Protein AF-A0A968TTZ4-F1 (afdb_monomer_lite)

Sequence (145 aa):
MLWHGITTAGQQESLLKAAEDALAQSNWEAAIRHFEKALQITPNNEAAGKLAKARLNLKADQARSLIDGGNLPQARTLLMEVLRADEAHPIAAAQVDRLSKLQDYQTALQRGDAFAQGKPVRGCGAGIPQSTRHQGHAGGHGTAR

Structure (mmCIF, N/CA/C/O backbone):
data_AF-A0A968TTZ4-F1
#
_entry.id   AF-A0A968TTZ4-F1
#
loop_
_atom_site.group_PDB
_atom_site.id
_atom_site.type_symbol
_atom_site.label_atom_id
_atom_site.label_alt_id
_atom_site.label_comp_id
_atom_site.label_asym_id
_atom_site.label_entity_id
_atom_site.label_seq_id
_atom_site.pdbx_PDB_ins_code
_atom_site.Cartn_x
_atom_site.Cartn_y
_atom_site.Cartn_z
_atom_site.occupancy
_atom_site.B_iso_or_equiv
_atom_site.auth_seq_id
_atom_site.auth_comp_id
_atom_site.auth_asym_id
_atom_site.auth_atom_id
_atom_site.pdbx_PDB_model_num
ATOM 1 N N . MET A 1 1 ? -28.949 15.293 32.780 1.00 43.19 1 MET A N 1
ATOM 2 C CA . MET A 1 1 ? -29.278 14.470 31.597 1.00 43.19 1 MET A CA 1
ATOM 3 C C . MET A 1 1 ? -27.973 13.928 31.029 1.00 43.19 1 MET A C 1
ATOM 5 O O . MET A 1 1 ? -27.271 14.665 30.357 1.00 43.19 1 MET A O 1
ATOM 9 N N . LEU A 1 2 ? -27.595 12.695 31.374 1.00 50.69 2 LEU A N 1
ATOM 10 C CA . LEU A 1 2 ? -26.408 12.011 30.843 1.00 50.69 2 LEU A CA 1
ATOM 11 C C . LEU A 1 2 ? -26.834 10.582 30.495 1.00 50.69 2 LEU A C 1
ATOM 13 O O . LEU A 1 2 ? -26.836 9.708 31.351 1.00 50.69 2 LEU A O 1
ATOM 17 N N . TRP A 1 3 ? -27.279 10.380 29.258 1.00 52.22 3 TRP A N 1
ATOM 18 C CA . TRP A 1 3 ? -27.714 9.083 28.739 1.00 52.22 3 TRP A CA 1
ATOM 19 C C . TRP A 1 3 ? -27.100 8.859 27.357 1.00 52.22 3 TRP A C 1
ATOM 21 O O . TRP A 1 3 ? -27.800 8.996 26.374 1.00 52.22 3 TRP A O 1
ATOM 31 N N . HIS A 1 4 ? -25.804 8.539 27.272 1.00 56.28 4 HIS A N 1
ATOM 32 C CA . HIS A 1 4 ? -25.180 7.960 26.063 1.00 56.28 4 HIS A CA 1
ATOM 33 C C . HIS A 1 4 ? -23.906 7.160 26.423 1.00 56.28 4 HIS A C 1
ATOM 35 O O . HIS A 1 4 ? -22.831 7.430 25.903 1.00 56.28 4 HIS A O 1
ATOM 41 N N . GLY A 1 5 ? -23.992 6.211 27.366 1.00 52.69 5 GLY A N 1
ATOM 42 C CA . GLY A 1 5 ? -22.799 5.566 27.945 1.00 52.69 5 GLY A CA 1
ATOM 43 C C . GLY A 1 5 ? -22.646 4.047 27.797 1.00 52.69 5 GLY A C 1
ATOM 44 O O . GLY A 1 5 ? -21.716 3.523 28.391 1.00 52.69 5 GLY A O 1
ATOM 45 N N . ILE A 1 6 ? -23.524 3.311 27.097 1.00 57.84 6 ILE A N 1
ATOM 46 C CA . ILE A 1 6 ? -23.628 1.850 27.344 1.00 57.84 6 ILE A CA 1
ATOM 47 C C . ILE A 1 6 ? -23.117 0.917 26.221 1.00 57.84 6 ILE A C 1
ATOM 49 O O . ILE A 1 6 ? -22.926 -0.259 26.498 1.00 57.84 6 ILE A O 1
ATOM 53 N N . THR A 1 7 ? -22.753 1.354 25.008 1.00 64.06 7 THR A N 1
ATOM 54 C CA . THR A 1 7 ? -22.205 0.387 24.010 1.00 64.06 7 THR A CA 1
ATOM 55 C C . THR A 1 7 ? -21.056 0.859 23.126 1.00 64.06 7 THR A C 1
ATOM 57 O O . THR A 1 7 ? -20.620 0.097 22.268 1.00 64.06 7 THR A O 1
ATOM 60 N N . THR A 1 8 ? -20.483 2.044 23.333 1.00 72.31 8 THR A N 1
ATOM 61 C CA . THR A 1 8 ? -19.366 2.524 22.497 1.00 72.31 8 THR A CA 1
ATOM 62 C C . THR A 1 8 ? -18.133 1.617 22.579 1.00 72.31 8 THR A C 1
ATOM 64 O O . THR A 1 8 ? -17.531 1.332 21.549 1.00 72.31 8 THR A O 1
ATOM 67 N N . ALA A 1 9 ? -17.820 1.061 23.755 1.00 75.81 9 ALA A N 1
ATOM 68 C CA . ALA A 1 9 ? -16.701 0.126 23.916 1.00 75.81 9 ALA A CA 1
ATOM 69 C C . ALA A 1 9 ? -16.915 -1.201 23.156 1.00 75.81 9 ALA A C 1
ATOM 71 O O . ALA A 1 9 ? -16.071 -1.598 22.356 1.00 75.81 9 ALA A O 1
ATOM 72 N N . GLY A 1 10 ? -18.073 -1.853 23.328 1.00 83.69 10 GLY A N 1
ATOM 73 C CA . GLY A 1 10 ? -18.383 -3.106 22.622 1.00 83.69 10 GLY A CA 1
ATOM 74 C C . GLY A 1 10 ? -18.546 -2.921 21.107 1.00 83.69 10 GLY A C 1
ATOM 75 O O . GLY A 1 10 ? -18.171 -3.787 20.317 1.00 83.69 10 GLY A O 1
ATOM 76 N N . GLN A 1 11 ? -19.053 -1.762 20.679 1.00 85.75 11 GLN A N 1
ATOM 77 C CA . GLN A 1 11 ? -19.139 -1.404 19.265 1.00 85.75 11 GLN A CA 1
ATOM 78 C C . GLN A 1 11 ? -17.751 -1.184 18.647 1.00 85.75 11 GLN A C 1
ATOM 80 O O . GLN A 1 11 ? -17.505 -1.630 17.527 1.00 85.75 11 GLN A O 1
ATOM 85 N N . GLN A 1 12 ? -16.840 -0.522 19.363 1.00 89.50 12 GLN A N 1
ATOM 86 C CA . GLN A 1 12 ? -15.465 -0.332 18.909 1.00 89.50 12 GLN A CA 1
ATOM 87 C C . GLN A 1 12 ? -14.728 -1.666 18.776 1.00 89.50 12 GLN A C 1
ATOM 89 O O . GLN A 1 12 ? -14.076 -1.890 17.761 1.00 89.50 12 GLN A O 1
ATOM 94 N N . GLU A 1 13 ? -14.850 -2.558 19.758 1.00 89.62 13 GLU A N 1
ATOM 95 C CA . GLU A 1 13 ? -14.195 -3.870 19.731 1.00 89.62 13 GLU A CA 1
ATOM 96 C C . GLU A 1 13 ? -14.658 -4.712 18.533 1.00 89.62 13 GLU A C 1
ATOM 98 O O . GLU A 1 13 ? -13.839 -5.264 17.800 1.00 89.62 13 GLU A O 1
ATOM 103 N N . SER A 1 14 ? -15.966 -4.716 18.258 1.00 91.94 14 SER A N 1
ATOM 104 C CA . SER A 1 14 ? -16.539 -5.342 17.060 1.00 91.94 14 SER A CA 1
ATOM 105 C C . SER A 1 14 ? -15.950 -4.773 15.762 1.00 91.94 14 SER A C 1
ATOM 107 O O . SER A 1 14 ? -15.590 -5.526 14.855 1.00 91.94 14 SER A O 1
ATOM 109 N N . LEU A 1 15 ? -15.789 -3.447 15.677 1.00 93.75 15 LEU A N 1
ATOM 110 C CA . LEU A 1 15 ? -15.185 -2.797 14.512 1.00 93.75 15 LEU A CA 1
ATOM 111 C C . LEU A 1 15 ? -13.702 -3.141 14.356 1.00 93.75 15 LEU A C 1
ATOM 113 O O . LEU A 1 15 ? -13.264 -3.376 13.233 1.00 93.75 15 LEU A O 1
ATOM 117 N N . LEU A 1 16 ? -12.936 -3.191 15.450 1.00 93.56 16 LEU A N 1
ATOM 118 C CA . LEU A 1 16 ? -11.527 -3.589 15.411 1.00 93.56 16 LEU A CA 1
ATOM 119 C C . LEU A 1 16 ? -11.379 -5.036 14.947 1.00 93.56 16 LEU A C 1
ATOM 121 O O . LEU A 1 16 ? -10.573 -5.302 14.061 1.00 93.56 16 LEU A O 1
ATOM 125 N N . LYS A 1 17 ? -12.219 -5.939 15.456 1.00 94.94 17 LYS A N 1
ATOM 126 C CA . LYS A 1 17 ? -12.236 -7.336 15.023 1.00 94.94 17 LYS A CA 1
ATOM 127 C C . LYS A 1 17 ? -12.571 -7.472 13.536 1.00 94.94 17 LYS A C 1
ATOM 129 O O . LYS A 1 17 ? -11.837 -8.123 12.804 1.00 94.94 17 LYS A O 1
ATOM 134 N N . ALA A 1 18 ? -13.617 -6.793 13.062 1.00 95.06 18 ALA A N 1
ATOM 135 C CA . ALA A 1 18 ? -13.965 -6.789 11.640 1.00 95.06 18 ALA A CA 1
ATOM 136 C C . ALA A 1 18 ? -12.842 -6.202 10.763 1.00 95.06 18 ALA A C 1
ATOM 138 O O . ALA A 1 18 ? -12.617 -6.662 9.643 1.00 95.06 18 ALA A O 1
ATOM 139 N N . ALA A 1 19 ? -12.121 -5.193 11.265 1.00 94.94 19 ALA A N 1
ATOM 140 C CA . ALA A 1 19 ? -10.967 -4.630 10.575 1.00 94.94 19 ALA A CA 1
ATOM 141 C C . ALA A 1 19 ? -9.809 -5.636 10.479 1.00 94.94 19 ALA A C 1
ATOM 143 O O . ALA A 1 19 ? -9.183 -5.749 9.428 1.00 94.94 19 ALA A O 1
ATOM 144 N N . GLU A 1 20 ? -9.540 -6.381 11.550 1.00 94.44 20 GLU A N 1
ATOM 145 C CA . GLU A 1 20 ? -8.514 -7.427 11.586 1.00 94.44 20 GLU A CA 1
ATOM 146 C C . GLU A 1 20 ? -8.864 -8.615 10.685 1.00 94.44 20 GLU A C 1
ATOM 148 O O . GLU A 1 20 ? -8.010 -9.069 9.923 1.00 94.44 20 GLU A O 1
ATOM 153 N N . ASP A 1 21 ? -10.123 -9.052 10.681 1.00 96.69 21 ASP A N 1
ATOM 154 C CA . ASP A 1 21 ? -10.609 -10.083 9.760 1.00 96.69 21 ASP A CA 1
ATOM 155 C C . ASP A 1 21 ? -10.440 -9.635 8.298 1.00 96.69 21 ASP A C 1
ATOM 157 O O . ASP A 1 21 ? -10.015 -10.413 7.440 1.00 96.69 21 ASP A O 1
ATOM 161 N N . ALA A 1 22 ? -10.710 -8.358 8.005 1.00 95.56 22 ALA A N 1
ATOM 162 C CA . ALA A 1 22 ? -10.479 -7.784 6.684 1.00 95.56 22 ALA A CA 1
ATOM 163 C C . ALA A 1 22 ? -8.982 -7.709 6.325 1.00 95.56 22 ALA A C 1
ATOM 165 O O . ALA A 1 22 ? -8.627 -7.990 5.179 1.00 95.56 22 ALA A O 1
ATOM 166 N N . LEU A 1 23 ? -8.094 -7.395 7.281 1.00 93.56 23 LEU A N 1
ATOM 167 C CA . LEU A 1 23 ? -6.640 -7.461 7.075 1.00 93.56 23 LEU A CA 1
ATOM 168 C C . LEU A 1 23 ? -6.181 -8.885 6.750 1.00 93.56 23 LEU A C 1
ATOM 170 O O . LEU A 1 23 ? -5.388 -9.069 5.828 1.00 93.56 23 LEU A O 1
ATOM 174 N N . ALA A 1 24 ? -6.697 -9.887 7.467 1.00 93.50 24 ALA A N 1
ATOM 175 C CA . ALA A 1 24 ? -6.382 -11.292 7.219 1.00 93.50 24 ALA A CA 1
ATOM 176 C C . ALA A 1 24 ? -6.822 -11.742 5.815 1.00 93.50 24 ALA A C 1
ATOM 178 O O . ALA A 1 24 ? -6.164 -12.564 5.184 1.00 93.50 24 ALA A O 1
ATOM 179 N N . GLN A 1 25 ? -7.896 -11.148 5.293 1.00 94.19 25 GLN A N 1
ATOM 180 C CA . GLN A 1 25 ? -8.390 -11.374 3.933 1.00 94.19 25 GLN A CA 1
ATOM 181 C C . GLN A 1 25 ? -7.693 -10.504 2.874 1.00 94.19 25 GLN A C 1
ATOM 183 O O . GLN A 1 25 ? -8.077 -10.550 1.708 1.00 94.19 25 GLN A O 1
ATOM 188 N N . SER A 1 26 ? -6.695 -9.691 3.252 1.00 92.31 26 SER A N 1
ATOM 189 C CA . SER A 1 26 ? -6.064 -8.687 2.375 1.00 92.31 26 SER A CA 1
ATOM 190 C C . SER A 1 26 ? -7.058 -7.685 1.764 1.00 92.31 26 SER A C 1
ATOM 192 O O . SER A 1 26 ? -6.783 -7.047 0.751 1.00 92.31 26 SER A O 1
ATOM 194 N N . ASN A 1 27 ? -8.225 -7.510 2.388 1.00 95.19 27 ASN A N 1
ATOM 195 C CA . ASN A 1 27 ? -9.225 -6.532 1.982 1.00 95.19 27 ASN A CA 1
ATOM 196 C C . ASN A 1 27 ? -8.928 -5.187 2.656 1.00 95.19 27 ASN A C 1
ATOM 198 O O . ASN A 1 27 ? -9.559 -4.796 3.644 1.00 95.19 27 ASN A O 1
ATOM 202 N N . TRP A 1 28 ? -7.926 -4.484 2.125 1.00 93.44 28 TRP A N 1
ATOM 203 C CA . TRP A 1 28 ? -7.414 -3.245 2.713 1.00 93.44 28 TRP A CA 1
ATOM 204 C C . TRP A 1 28 ? -8.483 -2.157 2.819 1.00 93.44 28 TRP A C 1
ATOM 206 O O . TRP A 1 28 ? -8.544 -1.458 3.825 1.00 93.44 28 TRP A O 1
ATOM 216 N N . GLU A 1 29 ? -9.364 -2.033 1.824 1.00 94.94 29 GLU A N 1
ATOM 217 C CA . GLU A 1 29 ? -10.438 -1.036 1.838 1.00 94.94 29 GLU A CA 1
ATOM 218 C C . GLU A 1 29 ? -11.434 -1.272 2.975 1.00 94.94 29 GLU A C 1
ATOM 220 O O . GLU A 1 29 ? -11.801 -0.336 3.688 1.00 94.94 29 GLU A O 1
ATOM 225 N N . ALA A 1 30 ? -11.881 -2.520 3.161 1.00 95.06 30 ALA A N 1
ATOM 226 C CA . ALA A 1 30 ? -12.772 -2.856 4.264 1.00 95.06 30 ALA A CA 1
ATOM 227 C C . ALA A 1 30 ? -12.079 -2.624 5.611 1.00 95.06 30 ALA A C 1
ATOM 229 O O . ALA A 1 30 ? -12.665 -1.979 6.484 1.00 95.06 30 ALA A O 1
ATOM 230 N N . ALA A 1 31 ? -10.822 -3.055 5.749 1.00 96.12 31 ALA A N 1
ATOM 231 C CA . ALA A 1 31 ? -10.033 -2.836 6.957 1.00 96.12 31 ALA A CA 1
ATOM 232 C C . ALA A 1 31 ? -9.935 -1.343 7.311 1.00 96.12 31 ALA A C 1
ATOM 234 O O . ALA A 1 31 ? -10.231 -0.956 8.441 1.00 96.12 31 ALA A O 1
ATOM 235 N N . ILE A 1 32 ? -9.605 -0.490 6.333 1.00 96.31 32 ILE A N 1
ATOM 236 C CA . ILE A 1 32 ? -9.532 0.969 6.497 1.00 96.31 32 ILE A CA 1
ATOM 237 C C . ILE A 1 32 ? -10.865 1.527 6.996 1.00 96.31 32 ILE A C 1
ATOM 239 O O . ILE A 1 32 ? -10.890 2.220 8.013 1.00 96.31 32 ILE A O 1
ATOM 243 N N . ARG A 1 33 ? -11.980 1.176 6.339 1.00 95.88 33 ARG A N 1
ATOM 244 C CA . ARG A 1 33 ? -13.319 1.653 6.729 1.00 95.88 33 ARG A CA 1
ATOM 245 C C . ARG A 1 33 ? -13.677 1.264 8.163 1.00 95.88 33 ARG A C 1
ATOM 247 O O . ARG A 1 33 ? -14.282 2.059 8.881 1.00 95.88 33 ARG A O 1
ATOM 254 N N . HIS A 1 34 ? -13.344 0.044 8.581 1.00 95.00 34 HIS A N 1
ATOM 255 C CA . HIS A 1 34 ? -13.629 -0.430 9.934 1.00 95.00 34 HIS A CA 1
ATOM 256 C C . HIS A 1 34 ? -12.738 0.250 10.982 1.00 95.00 34 HIS A C 1
ATOM 258 O O . HIS A 1 34 ? -13.262 0.720 11.994 1.00 95.00 34 HIS A O 1
ATOM 264 N N . PHE A 1 35 ? -11.434 0.399 10.721 1.00 95.06 35 PHE A N 1
ATOM 265 C CA . PHE A 1 35 ? -10.528 1.120 11.619 1.00 95.06 35 PHE A CA 1
ATOM 266 C C . PHE A 1 35 ? -10.893 2.598 11.763 1.00 95.06 35 PHE A C 1
ATOM 268 O O . PHE A 1 35 ? -10.881 3.116 12.875 1.00 95.06 35 PHE A O 1
ATOM 275 N N . GLU A 1 36 ? -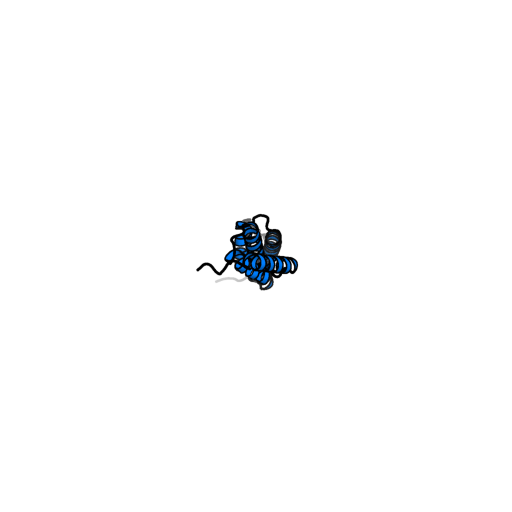11.258 3.282 10.677 1.00 94.25 36 GLU A N 1
ATOM 276 C CA . GLU A 1 36 ? -11.687 4.684 10.730 1.00 94.25 36 GLU A CA 1
ATOM 277 C C . GLU A 1 36 ? -12.904 4.862 11.639 1.00 94.25 36 GLU A C 1
ATOM 279 O O . GLU A 1 36 ? -12.907 5.741 12.500 1.00 94.25 36 GLU A O 1
ATOM 284 N N . LYS A 1 37 ? -13.906 3.983 11.514 1.00 92.50 37 LYS A N 1
ATOM 285 C CA . LYS A 1 37 ? -15.078 3.987 12.400 1.00 92.50 37 LYS A CA 1
ATOM 286 C C 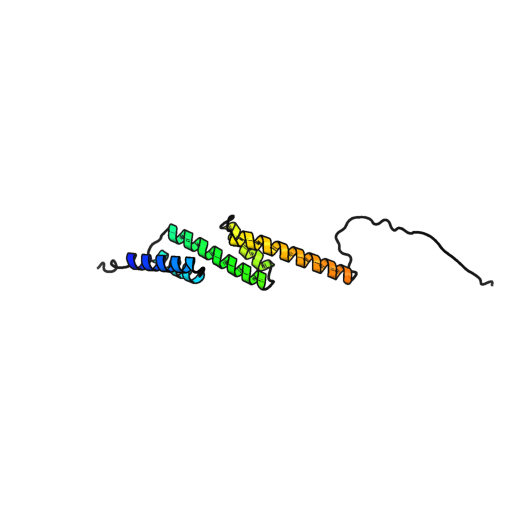. LYS A 1 37 ? -14.706 3.675 13.850 1.00 92.50 37 LYS A C 1
ATOM 288 O O . LYS A 1 37 ? -15.236 4.309 14.756 1.00 92.50 37 LYS A O 1
ATOM 293 N N . ALA A 1 38 ? -13.796 2.728 14.084 1.00 91.69 38 ALA A N 1
ATOM 294 C CA . ALA A 1 38 ? -13.348 2.390 15.435 1.00 91.69 38 ALA A CA 1
ATOM 295 C C . ALA A 1 38 ? -12.640 3.577 16.114 1.00 91.69 38 ALA A C 1
ATOM 297 O O . ALA A 1 38 ? -12.916 3.883 17.273 1.00 91.69 38 ALA A O 1
ATOM 298 N N . LEU A 1 39 ? -11.776 4.280 15.376 1.00 91.44 39 LEU A N 1
ATOM 299 C CA . LEU A 1 39 ? -11.033 5.445 15.866 1.00 91.44 39 LEU A CA 1
ATOM 300 C C . LEU A 1 39 ? -11.919 6.675 16.096 1.00 91.44 39 LEU A C 1
ATOM 302 O O . LEU A 1 39 ? -11.583 7.506 16.937 1.00 91.44 39 LEU A O 1
ATOM 306 N N . GLN A 1 40 ? -13.047 6.787 15.384 1.00 90.25 40 GLN A N 1
ATOM 307 C CA . GLN A 1 40 ? -14.059 7.819 15.640 1.00 90.25 40 GLN A CA 1
ATOM 308 C C . GLN A 1 40 ? -14.771 7.625 16.983 1.00 90.25 40 GLN A C 1
ATOM 310 O O . GLN A 1 40 ? -15.196 8.608 17.585 1.00 90.25 40 GLN A O 1
ATOM 315 N N . ILE A 1 41 ? -14.908 6.379 17.452 1.00 88.12 41 ILE A N 1
ATOM 316 C CA . ILE A 1 41 ? -15.518 6.085 18.755 1.00 88.12 41 ILE A CA 1
ATOM 317 C C . ILE A 1 41 ? -14.534 6.395 19.876 1.00 88.12 41 ILE A C 1
ATOM 319 O O . ILE A 1 41 ? -14.856 7.115 20.820 1.00 88.12 41 ILE A O 1
ATOM 323 N N . THR A 1 42 ? -13.333 5.827 19.803 1.00 85.75 42 THR A N 1
ATOM 324 C CA . THR A 1 42 ? -12.273 6.113 20.767 1.00 85.75 42 THR A CA 1
ATOM 325 C C . THR A 1 42 ? -10.922 6.049 20.067 1.00 85.75 42 THR A C 1
ATOM 327 O O . THR A 1 42 ? -10.613 5.041 19.420 1.00 85.75 42 THR A O 1
ATOM 330 N N . PRO A 1 43 ? -10.087 7.092 20.213 1.00 88.62 43 PRO A N 1
ATOM 331 C CA . PRO A 1 43 ? -8.726 7.069 19.711 1.00 88.62 43 PRO A CA 1
ATOM 332 C C . PRO A 1 43 ? -7.956 5.879 20.288 1.00 88.62 43 PRO A C 1
ATOM 334 O O . PRO A 1 43 ? -7.863 5.709 21.502 1.00 88.62 43 PRO A O 1
ATOM 337 N N . ASN A 1 44 ? -7.394 5.054 19.411 1.00 88.62 44 ASN A N 1
ATOM 338 C CA . ASN A 1 44 ? -6.561 3.919 19.780 1.00 88.62 44 ASN A CA 1
ATOM 339 C C . ASN A 1 44 ? -5.297 3.942 18.912 1.00 88.62 44 ASN A C 1
ATOM 341 O O . ASN A 1 44 ? -5.368 3.807 17.691 1.00 88.62 44 ASN A O 1
ATOM 345 N N . ASN A 1 45 ? -4.136 4.115 19.544 1.00 89.19 45 ASN A N 1
ATOM 346 C CA . ASN A 1 45 ? -2.861 4.245 18.838 1.00 89.19 45 ASN A CA 1
ATOM 347 C C . ASN A 1 45 ? -2.467 2.972 18.077 1.00 89.19 45 ASN A C 1
ATOM 349 O O . ASN A 1 45 ? -1.906 3.064 16.986 1.00 89.19 45 ASN A O 1
ATOM 353 N N . GLU A 1 46 ? -2.786 1.790 18.609 1.00 90.25 46 GLU A N 1
ATOM 354 C CA . GLU A 1 46 ? -2.492 0.522 17.937 1.00 90.25 46 GLU A CA 1
ATOM 355 C C . GLU A 1 46 ? -3.327 0.383 16.659 1.00 90.25 46 GLU A C 1
ATOM 357 O O . GLU A 1 46 ? -2.795 0.115 15.579 1.00 90.25 46 GLU A O 1
ATOM 362 N N . ALA A 1 47 ? -4.632 0.646 16.764 1.00 90.12 47 ALA A N 1
ATOM 363 C CA . ALA A 1 47 ? -5.541 0.637 15.624 1.00 90.12 47 ALA A CA 1
ATOM 364 C C . ALA A 1 47 ? -5.160 1.696 14.577 1.00 90.12 47 ALA A C 1
ATOM 366 O O . ALA A 1 47 ? -5.223 1.425 13.380 1.00 90.12 47 ALA A O 1
ATOM 367 N N . ALA A 1 48 ? -4.701 2.877 15.003 1.00 92.12 48 ALA A N 1
ATOM 368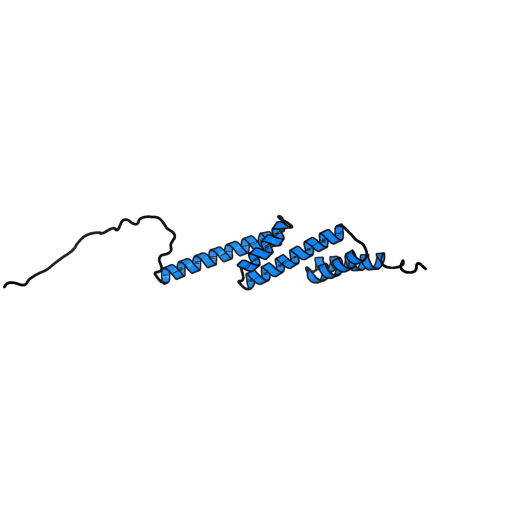 C CA . ALA A 1 48 ? -4.201 3.915 14.104 1.00 92.12 48 ALA A CA 1
ATOM 369 C C . ALA A 1 48 ? -2.937 3.471 13.347 1.00 92.12 48 ALA A C 1
ATOM 371 O O . ALA A 1 48 ? -2.825 3.709 12.143 1.00 92.12 48 ALA A O 1
ATOM 372 N N . GLY A 1 49 ? -2.018 2.767 14.015 1.00 92.12 49 GLY A N 1
ATOM 373 C CA . GLY A 1 49 ? -0.850 2.166 13.370 1.00 92.12 49 GLY A CA 1
ATOM 374 C C . GLY A 1 49 ? -1.234 1.098 12.341 1.00 92.12 49 GLY A C 1
ATOM 375 O O . GLY A 1 49 ? -0.717 1.098 11.222 1.00 92.12 49 GLY A O 1
ATOM 376 N N . LYS A 1 50 ? -2.189 0.221 12.679 1.00 92.62 50 LYS A N 1
ATOM 377 C CA . LYS A 1 50 ? -2.729 -0.789 11.749 1.00 92.62 50 LYS A CA 1
ATOM 378 C C . LYS A 1 50 ? -3.447 -0.143 10.557 1.00 92.62 50 LYS A C 1
ATOM 380 O O . LYS A 1 50 ? -3.215 -0.554 9.423 1.00 92.62 50 LYS A O 1
ATOM 385 N N . LEU A 1 51 ? -4.238 0.908 10.784 1.00 93.44 51 LEU A N 1
ATOM 386 C CA . LEU A 1 51 ? -4.880 1.703 9.733 1.00 93.44 51 LEU A CA 1
ATOM 387 C C . LEU A 1 51 ? -3.853 2.324 8.781 1.00 93.44 51 LEU A C 1
ATOM 389 O O . LEU A 1 51 ? -4.028 2.261 7.565 1.00 93.44 51 LEU A O 1
ATOM 393 N N . ALA A 1 52 ? -2.783 2.913 9.319 1.00 92.88 52 ALA A N 1
ATOM 394 C CA . ALA A 1 52 ? -1.718 3.485 8.503 1.00 92.88 52 ALA A CA 1
ATOM 395 C C . ALA A 1 52 ? -1.105 2.416 7.588 1.00 92.88 52 ALA A C 1
ATOM 397 O O . ALA A 1 52 ? -1.064 2.613 6.375 1.00 92.88 52 ALA A O 1
ATOM 398 N N . LYS A 1 53 ? -0.748 1.246 8.135 1.00 91.75 53 LYS A N 1
ATOM 399 C CA . LYS A 1 53 ? -0.238 0.111 7.346 1.00 91.75 53 LYS A CA 1
ATOM 400 C C . LYS A 1 53 ? -1.239 -0.373 6.293 1.00 91.75 53 LYS A C 1
ATOM 402 O O . LYS A 1 53 ? -0.859 -0.587 5.148 1.00 91.75 53 LYS A O 1
ATOM 407 N N . ALA A 1 54 ? -2.524 -0.475 6.638 1.00 94.06 54 ALA A N 1
ATOM 408 C CA . ALA A 1 54 ? -3.573 -0.860 5.692 1.00 94.06 54 ALA A CA 1
ATOM 409 C C . ALA A 1 54 ? -3.667 0.113 4.502 1.00 94.06 54 ALA A C 1
ATOM 411 O O . ALA A 1 54 ? -3.789 -0.314 3.356 1.00 94.06 54 ALA A O 1
ATOM 412 N N . ARG A 1 55 ? -3.548 1.425 4.755 1.00 94.56 55 ARG A N 1
ATOM 413 C CA . ARG A 1 55 ? -3.515 2.456 3.703 1.00 94.56 55 ARG A CA 1
ATOM 414 C C . ARG A 1 55 ? -2.278 2.341 2.815 1.00 94.56 55 ARG A C 1
ATOM 416 O O . ARG A 1 55 ? -2.389 2.543 1.609 1.00 94.56 55 ARG A O 1
ATOM 423 N N . LEU A 1 56 ? -1.120 2.016 3.390 1.00 94.12 56 LEU A N 1
ATOM 424 C CA . LEU A 1 56 ? 0.107 1.782 2.624 1.00 94.12 56 LEU A CA 1
ATOM 425 C C . LEU A 1 56 ? -0.019 0.552 1.718 1.00 94.12 56 LEU A C 1
ATOM 427 O O . LEU A 1 56 ? 0.298 0.645 0.533 1.00 94.12 56 LEU A O 1
ATOM 431 N N . ASN A 1 57 ? -0.576 -0.549 2.230 1.00 93.38 57 ASN A N 1
ATOM 432 C CA . ASN A 1 57 ? -0.864 -1.743 1.431 1.00 93.38 57 ASN A CA 1
ATOM 433 C C . ASN A 1 57 ? -1.833 -1.447 0.281 1.00 93.38 57 ASN A C 1
ATOM 435 O O . ASN A 1 57 ? -1.559 -1.830 -0.853 1.00 93.38 57 ASN A O 1
ATOM 439 N N . LEU A 1 58 ? -2.913 -0.698 0.538 1.00 94.06 58 LEU A N 1
ATOM 440 C CA . LEU A 1 58 ? -3.849 -0.288 -0.512 1.00 94.06 58 LEU A CA 1
ATOM 441 C C . LEU A 1 58 ? -3.146 0.514 -1.618 1.00 94.06 58 LEU A C 1
ATOM 443 O O . LEU A 1 58 ? -3.340 0.235 -2.799 1.00 94.06 58 LEU A O 1
ATOM 447 N N . LYS A 1 59 ? -2.297 1.482 -1.250 1.00 93.88 59 LYS A N 1
ATOM 448 C CA . LYS A 1 59 ? -1.508 2.256 -2.222 1.00 93.88 59 LYS A CA 1
ATOM 449 C C . LYS A 1 59 ? -0.538 1.379 -3.009 1.00 93.88 59 LYS A C 1
ATOM 451 O O . LYS A 1 59 ? -0.372 1.579 -4.211 1.00 93.88 59 LYS A O 1
ATOM 456 N N . ALA A 1 60 ? 0.093 0.408 -2.355 1.00 92.38 60 ALA A N 1
ATOM 457 C CA . ALA A 1 60 ? 0.967 -0.542 -3.029 1.00 92.38 60 ALA A CA 1
ATOM 458 C C . ALA A 1 60 ? 0.181 -1.427 -4.020 1.00 92.38 60 ALA A C 1
ATOM 460 O O . ALA A 1 60 ? 0.653 -1.680 -5.124 1.00 92.38 60 ALA A O 1
ATOM 461 N N . ASP A 1 61 ? -1.045 -1.841 -3.704 1.00 92.38 61 ASP A N 1
ATOM 462 C CA . ASP A 1 61 ? -1.894 -2.585 -4.648 1.00 92.38 61 ASP A CA 1
ATOM 463 C C . ASP A 1 61 ? -2.383 -1.722 -5.824 1.00 92.38 61 ASP A C 1
ATOM 465 O O . ASP A 1 61 ? -2.444 -2.182 -6.971 1.00 92.38 61 ASP A O 1
ATOM 469 N N . GLN A 1 62 ? -2.654 -0.437 -5.585 1.00 92.50 62 GLN A N 1
ATOM 470 C CA . GLN A 1 62 ? -2.922 0.525 -6.658 1.00 92.50 62 GLN A CA 1
ATOM 471 C C . GLN A 1 62 ? -1.707 0.683 -7.579 1.00 92.50 62 GLN A C 1
ATOM 473 O O . GLN A 1 62 ? -1.851 0.659 -8.803 1.00 92.50 62 GLN A O 1
ATOM 478 N N . ALA A 1 63 ? -0.503 0.783 -7.008 1.00 93.38 63 ALA A N 1
ATOM 479 C CA . ALA A 1 63 ? 0.730 0.838 -7.781 1.00 93.38 63 ALA A CA 1
ATOM 480 C C . ALA A 1 63 ? 0.923 -0.421 -8.634 1.00 93.38 63 ALA A C 1
ATOM 482 O O . ALA A 1 63 ? 1.240 -0.304 -9.815 1.00 93.38 63 ALA A O 1
ATOM 483 N N . ARG A 1 64 ? 0.639 -1.613 -8.095 1.00 91.56 64 ARG A N 1
ATOM 484 C CA . ARG A 1 64 ? 0.649 -2.862 -8.872 1.00 91.56 64 ARG A CA 1
ATOM 485 C C . ARG A 1 64 ? -0.273 -2.793 -10.085 1.00 91.56 64 ARG A C 1
ATOM 487 O O . ARG A 1 64 ? 0.153 -3.135 -11.184 1.00 91.56 64 ARG A O 1
ATOM 494 N N . SER A 1 65 ? -1.500 -2.315 -9.896 1.00 92.69 65 SER A N 1
ATOM 495 C CA . SER A 1 65 ? -2.472 -2.176 -10.987 1.00 92.69 65 SER A CA 1
ATOM 496 C C . SER A 1 65 ? -1.972 -1.218 -12.077 1.00 92.69 65 SER A C 1
ATOM 498 O O . SER A 1 65 ? -2.162 -1.473 -13.264 1.00 92.69 65 SER A O 1
ATOM 500 N N . LEU A 1 66 ? -1.268 -0.148 -11.695 1.00 92.56 66 LEU A N 1
ATOM 501 C CA . LEU A 1 66 ? -0.629 0.777 -12.638 1.00 92.56 66 LEU A CA 1
ATOM 502 C C . LEU A 1 66 ? 0.564 0.147 -13.367 1.00 92.56 66 LEU A C 1
ATOM 504 O O . LEU A 1 66 ? 0.728 0.394 -14.559 1.00 92.56 66 LEU A O 1
ATOM 508 N N . ILE A 1 67 ? 1.368 -0.677 -12.685 1.00 90.44 67 ILE A N 1
ATOM 509 C CA . ILE A 1 67 ? 2.458 -1.444 -13.311 1.00 90.44 67 ILE A CA 1
ATOM 510 C C . ILE A 1 67 ? 1.890 -2.382 -14.374 1.00 90.44 67 ILE A C 1
ATOM 512 O O . ILE A 1 67 ? 2.372 -2.385 -15.505 1.00 90.44 67 ILE A O 1
ATOM 516 N N . ASP A 1 68 ? 0.856 -3.146 -14.022 1.00 88.81 68 ASP A N 1
ATOM 517 C CA . ASP A 1 68 ? 0.218 -4.094 -14.936 1.00 88.81 68 ASP A CA 1
ATOM 518 C C . ASP A 1 68 ? -0.501 -3.356 -16.092 1.00 88.81 68 ASP A C 1
ATOM 520 O O . ASP A 1 68 ? -0.523 -3.844 -17.220 1.00 88.81 68 ASP A O 1
ATOM 524 N N . GLY A 1 69 ? -0.993 -2.134 -15.852 1.00 88.25 69 GLY A N 1
ATOM 525 C CA . GLY A 1 69 ? -1.517 -1.221 -16.877 1.00 88.25 69 GLY A CA 1
ATOM 526 C C . GLY A 1 69 ? -0.454 -0.463 -17.691 1.00 88.25 69 GLY A C 1
ATOM 527 O O . GLY A 1 69 ? -0.809 0.356 -18.537 1.00 88.25 69 GLY A O 1
ATOM 528 N N . GLY A 1 70 ? 0.841 -0.686 -17.438 1.00 87.12 70 GLY A N 1
ATOM 529 C CA . GLY A 1 70 ? 1.953 -0.039 -18.147 1.00 87.12 70 GLY A CA 1
ATOM 530 C C . GLY A 1 70 ? 2.222 1.419 -17.755 1.00 87.12 70 GLY A C 1
ATOM 531 O O . GLY A 1 70 ? 3.134 2.045 -18.299 1.00 87.12 70 GLY A O 1
ATOM 532 N N . ASN A 1 71 ? 1.488 1.971 -16.787 1.00 90.56 71 ASN A N 1
ATOM 533 C CA . ASN A 1 71 ? 1.684 3.330 -16.290 1.00 90.56 71 ASN A CA 1
ATOM 534 C C . ASN A 1 71 ? 2.773 3.374 -15.207 1.00 90.56 71 ASN A C 1
ATOM 536 O O . ASN A 1 71 ? 2.530 3.607 -14.019 1.00 90.56 71 ASN A O 1
ATOM 540 N N . LEU A 1 72 ? 4.006 3.129 -15.649 1.00 89.19 72 LEU A N 1
ATOM 541 C CA . LEU A 1 72 ? 5.184 3.046 -14.788 1.00 89.19 72 LEU A CA 1
ATOM 542 C C . LEU A 1 72 ? 5.486 4.351 -14.020 1.00 89.19 72 LEU A C 1
ATOM 544 O O . LEU A 1 72 ? 5.828 4.261 -12.838 1.00 89.19 72 LEU A O 1
ATOM 548 N N . PRO A 1 73 ? 5.343 5.561 -14.609 1.00 89.88 73 PRO A N 1
ATOM 549 C CA . PRO A 1 73 ? 5.617 6.804 -13.886 1.00 89.88 73 PRO A CA 1
ATOM 550 C C . PRO A 1 73 ? 4.700 7.008 -12.677 1.00 89.88 73 PRO A C 1
ATOM 552 O O . PRO A 1 73 ? 5.184 7.336 -11.596 1.00 89.88 73 PRO A O 1
ATOM 555 N N . GLN A 1 74 ? 3.391 6.771 -12.829 1.00 90.62 74 GLN A N 1
ATOM 556 C CA . GLN A 1 74 ? 2.445 6.919 -11.720 1.00 90.62 74 GLN A CA 1
ATOM 557 C C . GLN A 1 74 ? 2.644 5.839 -10.654 1.00 90.62 74 GLN A C 1
ATOM 559 O O . GLN A 1 74 ? 2.622 6.147 -9.461 1.00 90.62 74 GLN A O 1
ATOM 564 N N . ALA A 1 75 ? 2.904 4.594 -11.072 1.00 93.44 75 ALA A N 1
ATOM 565 C CA . ALA A 1 75 ? 3.243 3.518 -10.145 1.00 93.44 75 ALA A CA 1
ATOM 566 C C . ALA A 1 75 ? 4.460 3.880 -9.281 1.00 93.44 75 ALA A C 1
ATOM 568 O O . ALA A 1 75 ? 4.441 3.687 -8.065 1.00 93.44 75 ALA A O 1
ATOM 569 N N . ARG A 1 76 ? 5.498 4.469 -9.894 1.00 92.25 76 ARG A N 1
ATOM 570 C CA . ARG A 1 76 ? 6.700 4.926 -9.189 1.00 92.25 76 ARG A CA 1
ATOM 571 C C . ARG A 1 76 ? 6.374 5.942 -8.103 1.00 92.25 76 ARG A C 1
ATOM 573 O O . ARG A 1 76 ? 6.862 5.802 -6.986 1.00 92.25 76 ARG A O 1
ATOM 580 N N . THR A 1 77 ? 5.558 6.946 -8.422 1.00 94.00 77 THR A N 1
ATOM 581 C CA . THR A 1 77 ? 5.166 7.986 -7.465 1.00 94.00 77 THR A CA 1
ATOM 582 C C . THR A 1 77 ? 4.457 7.385 -6.255 1.00 94.00 77 THR A C 1
ATOM 584 O O . THR A 1 77 ? 4.853 7.668 -5.126 1.00 94.00 77 THR A O 1
ATOM 587 N N . LEU A 1 78 ? 3.480 6.498 -6.475 1.00 93.12 78 LEU A N 1
ATOM 588 C CA . LEU A 1 78 ? 2.772 5.834 -5.375 1.00 93.12 78 LEU A CA 1
ATOM 589 C C . LEU A 1 78 ? 3.709 4.984 -4.510 1.00 93.12 78 LEU A C 1
ATOM 591 O O . LEU A 1 78 ? 3.638 5.049 -3.285 1.00 93.12 78 LEU A O 1
ATOM 595 N N . LEU A 1 79 ? 4.623 4.225 -5.122 1.00 93.12 79 LEU A N 1
ATOM 596 C CA . LEU A 1 79 ? 5.589 3.409 -4.381 1.00 93.12 79 LEU A CA 1
ATOM 597 C C . LEU A 1 79 ? 6.560 4.250 -3.555 1.00 93.12 79 LEU A C 1
ATOM 599 O O . LEU A 1 79 ? 6.874 3.883 -2.426 1.00 93.12 79 LEU A O 1
ATOM 603 N N . MET A 1 80 ? 7.003 5.392 -4.082 1.00 91.88 80 MET A N 1
ATOM 604 C CA . MET A 1 80 ? 7.854 6.321 -3.338 1.00 91.88 80 MET A CA 1
ATOM 605 C C . MET A 1 80 ? 7.130 6.918 -2.132 1.00 91.88 80 MET A C 1
ATOM 607 O O . MET A 1 80 ? 7.741 7.071 -1.078 1.00 91.88 80 MET A O 1
ATOM 611 N N . GLU A 1 81 ? 5.838 7.232 -2.253 1.00 92.94 81 GLU A N 1
ATOM 612 C CA . GLU A 1 81 ? 5.043 7.667 -1.101 1.00 92.94 81 GLU A CA 1
ATOM 613 C C . GLU A 1 81 ? 4.956 6.584 -0.026 1.00 92.94 81 GLU A C 1
ATOM 615 O O . GLU A 1 81 ? 5.071 6.896 1.159 1.00 92.94 81 GLU A O 1
ATOM 620 N N . VAL A 1 82 ? 4.776 5.322 -0.433 1.00 93.88 82 VAL A N 1
ATOM 621 C CA . VAL A 1 82 ? 4.723 4.197 0.506 1.00 93.88 82 VAL A CA 1
ATOM 622 C C . VAL A 1 82 ? 6.060 4.020 1.217 1.00 93.88 82 VAL A C 1
ATOM 624 O O . VAL A 1 82 ? 6.088 4.016 2.443 1.00 93.88 82 VAL A O 1
ATOM 627 N N . LEU A 1 83 ? 7.165 3.964 0.470 1.00 92.44 83 LEU A N 1
ATOM 628 C CA . LEU A 1 83 ? 8.507 3.781 1.031 1.00 92.44 83 LEU A CA 1
ATOM 629 C C . LEU A 1 83 ? 8.973 4.964 1.884 1.00 92.44 83 LEU A C 1
ATOM 631 O O . LEU A 1 83 ? 9.774 4.798 2.794 1.00 92.44 83 LEU A O 1
ATOM 635 N N . ARG A 1 84 ? 8.461 6.171 1.631 1.00 91.69 84 ARG A N 1
ATOM 636 C CA . ARG A 1 84 ? 8.738 7.328 2.489 1.00 91.69 84 ARG A CA 1
ATOM 637 C C . ARG A 1 84 ? 8.073 7.205 3.861 1.00 91.69 84 ARG A C 1
ATOM 639 O O . ARG A 1 84 ? 8.589 7.753 4.830 1.00 91.69 84 ARG A O 1
ATOM 646 N N . ALA A 1 85 ? 6.912 6.556 3.925 1.00 90.44 85 ALA A N 1
ATOM 647 C CA . ALA A 1 85 ? 6.185 6.328 5.170 1.00 90.44 85 ALA A CA 1
ATOM 648 C C . ALA A 1 85 ? 6.673 5.069 5.903 1.00 90.44 85 ALA A C 1
ATOM 650 O O . ALA A 1 85 ? 6.737 5.063 7.129 1.00 90.44 85 ALA A O 1
ATOM 651 N N . ASP A 1 86 ? 7.013 4.023 5.153 1.00 89.31 86 ASP A N 1
ATOM 652 C CA . ASP A 1 86 ? 7.568 2.767 5.648 1.00 89.31 86 ASP A CA 1
ATOM 653 C C . ASP A 1 86 ? 8.662 2.285 4.689 1.00 89.31 86 ASP A C 1
ATOM 655 O O . ASP A 1 86 ? 8.394 1.653 3.666 1.00 89.31 86 ASP A O 1
ATOM 659 N N . GLU A 1 87 ? 9.913 2.607 5.020 1.00 88.62 87 GLU A N 1
ATOM 660 C CA . GLU A 1 87 ? 11.082 2.271 4.197 1.00 88.62 87 GLU A CA 1
ATOM 661 C C . GLU A 1 87 ? 11.242 0.757 4.014 1.00 88.62 87 GLU A C 1
ATOM 663 O O . GLU A 1 87 ? 11.656 0.293 2.952 1.00 88.62 87 GLU A O 1
ATOM 668 N N . ALA A 1 88 ? 10.855 -0.025 5.024 1.00 88.50 88 ALA A N 1
ATOM 669 C CA . ALA A 1 88 ? 10.969 -1.477 5.024 1.00 88.50 88 ALA A CA 1
ATOM 670 C C . ALA A 1 88 ? 9.708 -2.176 4.481 1.00 88.50 88 ALA A C 1
ATOM 672 O O . ALA A 1 88 ? 9.556 -3.387 4.659 1.00 88.50 88 ALA A O 1
ATOM 673 N N . HIS A 1 89 ? 8.802 -1.446 3.815 1.00 89.81 89 HIS A N 1
ATOM 674 C CA . HIS A 1 89 ? 7.533 -1.995 3.349 1.00 89.81 89 HIS A CA 1
ATOM 675 C C . HIS A 1 89 ? 7.747 -3.097 2.291 1.00 89.81 89 HIS A C 1
ATOM 677 O O . HIS A 1 89 ? 8.109 -2.799 1.143 1.00 89.81 89 HIS A O 1
ATOM 683 N N . PRO A 1 90 ? 7.466 -4.376 2.607 1.00 86.62 90 PRO A N 1
ATOM 684 C CA . PRO A 1 90 ? 7.915 -5.507 1.793 1.00 86.62 90 PRO A CA 1
ATOM 685 C C . PRO A 1 90 ? 7.266 -5.522 0.407 1.00 86.62 90 PRO A C 1
ATOM 687 O O . PRO A 1 90 ? 7.929 -5.788 -0.596 1.00 86.62 90 PRO A O 1
ATOM 690 N N . ILE A 1 91 ? 5.977 -5.171 0.329 1.00 87.31 91 ILE A N 1
ATOM 691 C CA . ILE A 1 91 ? 5.244 -5.126 -0.942 1.00 87.31 91 ILE A CA 1
ATOM 692 C C . ILE A 1 91 ? 5.793 -4.007 -1.833 1.00 87.31 91 ILE A C 1
ATOM 694 O O . ILE A 1 91 ? 5.932 -4.193 -3.039 1.00 87.31 91 ILE A O 1
ATOM 698 N N . ALA A 1 92 ? 6.139 -2.854 -1.254 1.00 88.88 92 ALA A N 1
ATOM 699 C CA . ALA A 1 92 ? 6.581 -1.713 -2.046 1.00 88.88 92 ALA A CA 1
ATOM 700 C C . ALA A 1 92 ? 8.005 -1.935 -2.567 1.00 88.88 92 ALA A C 1
ATOM 702 O O . ALA A 1 92 ? 8.263 -1.708 -3.747 1.00 88.88 92 ALA A O 1
ATOM 703 N N . ALA A 1 93 ? 8.895 -2.478 -1.730 1.00 88.69 93 ALA A N 1
ATOM 704 C CA . ALA A 1 93 ? 10.244 -2.864 -2.131 1.00 88.69 93 ALA A CA 1
ATOM 705 C C . ALA A 1 93 ? 10.231 -3.882 -3.288 1.00 88.69 93 ALA A C 1
ATOM 707 O O . ALA A 1 93 ? 10.900 -3.679 -4.303 1.00 88.69 93 ALA A O 1
ATOM 708 N N . ALA A 1 94 ? 9.405 -4.932 -3.187 1.00 89.62 94 ALA A N 1
ATOM 709 C CA . ALA A 1 94 ? 9.261 -5.930 -4.248 1.00 89.62 94 ALA A CA 1
ATOM 710 C C . ALA A 1 94 ? 8.735 -5.323 -5.563 1.00 89.62 94 ALA A C 1
ATOM 712 O O . ALA A 1 94 ? 9.188 -5.680 -6.654 1.00 89.62 94 ALA A O 1
ATOM 713 N N . GLN A 1 95 ? 7.789 -4.385 -5.481 1.00 89.94 95 GLN A N 1
ATOM 714 C CA . GLN A 1 95 ? 7.243 -3.724 -6.664 1.00 89.94 95 GLN A CA 1
ATOM 715 C C . GLN A 1 95 ? 8.229 -2.749 -7.317 1.00 89.94 95 GLN A C 1
ATOM 717 O O . GLN A 1 95 ? 8.237 -2.652 -8.543 1.00 89.94 95 GLN A O 1
ATOM 722 N N . VAL A 1 96 ? 9.087 -2.072 -6.548 1.00 89.50 96 VAL A N 1
ATOM 723 C CA . VAL A 1 96 ? 10.147 -1.209 -7.098 1.00 89.50 96 VAL A CA 1
ATOM 724 C C . VAL A 1 96 ? 11.181 -2.019 -7.886 1.00 89.50 96 VAL A C 1
ATOM 726 O O . VAL A 1 96 ? 11.598 -1.584 -8.963 1.00 89.50 96 VAL A O 1
ATOM 729 N N . ASP A 1 97 ? 11.552 -3.212 -7.416 1.00 88.81 97 ASP A N 1
ATOM 730 C CA . ASP A 1 97 ? 12.430 -4.120 -8.171 1.00 88.81 97 ASP A CA 1
ATOM 731 C C . ASP A 1 97 ? 11.786 -4.544 -9.504 1.00 88.81 97 ASP A C 1
ATOM 733 O O . ASP A 1 97 ? 12.392 -4.416 -10.573 1.00 88.81 97 ASP A O 1
ATOM 737 N N . ARG A 1 98 ? 10.507 -4.953 -9.468 1.00 88.12 98 ARG A N 1
ATOM 738 C CA . ARG A 1 98 ? 9.741 -5.299 -10.680 1.00 88.12 98 ARG A CA 1
ATOM 739 C C . ARG A 1 98 ? 9.643 -4.119 -11.651 1.00 88.12 98 ARG A C 1
ATOM 741 O O . ARG A 1 98 ? 9.835 -4.302 -12.853 1.00 88.12 98 ARG A O 1
ATOM 748 N N . LEU A 1 99 ? 9.356 -2.924 -11.139 1.00 88.56 99 LEU A N 1
ATOM 749 C CA . LEU A 1 99 ? 9.251 -1.689 -11.915 1.00 88.56 99 LEU A CA 1
ATOM 750 C C . LEU A 1 99 ? 10.565 -1.364 -12.636 1.00 88.56 99 LEU A C 1
ATOM 752 O O . LEU A 1 99 ? 10.547 -1.038 -13.821 1.00 88.56 99 LEU A O 1
ATOM 756 N N . SER A 1 100 ? 11.694 -1.500 -11.937 1.00 87.75 100 SER A N 1
ATOM 757 C CA . SER A 1 100 ? 13.024 -1.214 -12.488 1.00 87.75 100 SER A CA 1
ATOM 758 C C . SER A 1 100 ? 13.343 -2.140 -13.665 1.00 87.75 100 SER A C 1
ATOM 760 O O . SER A 1 100 ? 13.693 -1.669 -14.745 1.00 87.75 100 SER A O 1
ATOM 762 N N . LYS A 1 101 ? 13.081 -3.446 -13.514 1.00 87.62 101 LYS A N 1
ATOM 763 C CA . LYS A 1 101 ? 13.256 -4.438 -14.590 1.00 87.62 101 LYS A CA 1
ATOM 764 C C . LYS A 1 101 ? 12.415 -4.126 -15.830 1.00 87.62 101 LYS A C 1
ATOM 766 O O . LYS A 1 101 ? 12.895 -4.264 -16.954 1.00 87.62 101 LYS A O 1
ATOM 771 N N . LEU A 1 102 ? 11.163 -3.703 -15.641 1.00 86.44 102 LEU A N 1
ATOM 772 C CA . LEU A 1 102 ? 10.282 -3.319 -16.750 1.00 86.44 102 LEU A CA 1
ATOM 773 C C . LEU A 1 102 ? 10.794 -2.072 -17.476 1.00 86.44 102 LEU A C 1
ATOM 775 O O . LEU A 1 102 ? 10.766 -2.020 -18.705 1.00 86.44 102 LEU A O 1
ATOM 779 N N . GLN A 1 103 ? 11.287 -1.087 -16.729 1.00 85.50 103 GLN A N 1
ATOM 780 C CA . GLN A 1 103 ? 11.825 0.144 -17.296 1.00 85.50 103 GLN A CA 1
ATOM 781 C C . GLN A 1 103 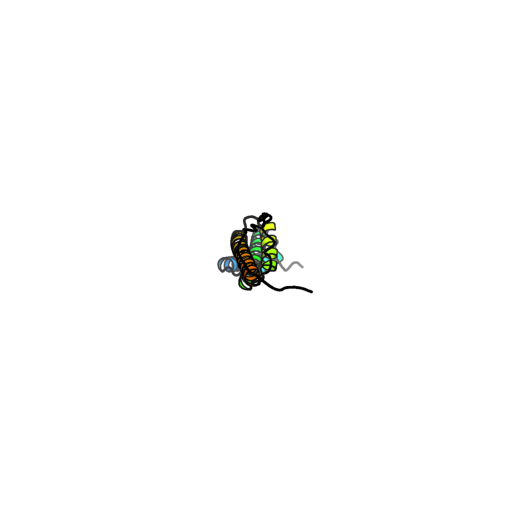? 13.123 -0.102 -18.085 1.00 85.50 103 GLN A C 1
ATOM 783 O O . GLN A 1 103 ? 13.303 0.455 -19.174 1.00 85.50 103 GLN A O 1
ATOM 788 N N . ASP A 1 104 ? 14.001 -0.973 -17.586 1.00 82.56 104 ASP A N 1
ATOM 789 C CA . ASP A 1 104 ? 15.220 -1.376 -18.293 1.00 82.56 104 ASP A CA 1
ATOM 790 C C . ASP A 1 104 ? 14.888 -2.095 -19.604 1.00 82.56 104 ASP A C 1
ATOM 792 O O . ASP A 1 104 ? 15.463 -1.788 -20.652 1.00 82.56 104 ASP A O 1
ATOM 796 N N . TYR A 1 105 ? 13.898 -2.994 -19.576 1.00 76.50 105 TYR A N 1
ATOM 797 C CA . TYR A 1 105 ? 13.431 -3.696 -20.769 1.00 76.50 105 TYR A CA 1
ATOM 798 C C . TYR A 1 105 ? 12.836 -2.740 -21.814 1.00 76.50 105 TYR A C 1
ATOM 800 O O . TYR A 1 105 ? 13.194 -2.809 -22.991 1.00 76.50 105 TYR A O 1
ATOM 808 N N . GLN A 1 106 ? 11.991 -1.792 -21.395 1.00 78.00 106 GLN A N 1
ATOM 809 C CA . GLN A 1 106 ? 11.459 -0.753 -22.286 1.00 78.00 106 GLN A CA 1
ATOM 810 C C . GLN A 1 106 ? 12.577 0.082 -22.918 1.00 78.00 106 GLN A C 1
ATOM 812 O O . GLN A 1 106 ? 12.546 0.367 -24.115 1.00 78.00 106 GLN A O 1
ATOM 817 N N . THR A 1 107 ? 13.595 0.433 -22.131 1.00 81.50 107 THR A N 1
ATOM 818 C CA . THR A 1 107 ? 14.756 1.185 -22.618 1.00 81.50 107 THR A CA 1
ATOM 819 C C . THR A 1 107 ? 15.554 0.376 -23.642 1.00 81.50 107 THR A C 1
ATOM 821 O O . THR A 1 107 ? 15.991 0.921 -24.657 1.00 81.50 107 THR A O 1
ATOM 824 N N . ALA A 1 108 ? 15.734 -0.927 -23.411 1.00 77.25 108 ALA A N 1
ATOM 825 C CA . ALA A 1 108 ? 16.415 -1.819 -24.344 1.00 77.25 108 ALA A CA 1
ATOM 826 C C . ALA A 1 108 ? 15.666 -1.931 -25.683 1.00 77.25 108 ALA A C 1
ATOM 828 O O . ALA A 1 108 ? 16.295 -1.805 -26.736 1.00 77.25 108 ALA A O 1
ATOM 829 N N . LEU A 1 109 ? 14.336 -2.078 -25.652 1.00 74.44 109 LEU A N 1
ATOM 830 C CA . LEU A 1 109 ? 13.503 -2.099 -26.859 1.00 74.44 109 LEU A CA 1
ATOM 831 C C . LEU A 1 109 ? 13.597 -0.787 -27.643 1.00 74.44 109 LEU A C 1
ATOM 833 O O . LEU A 1 109 ? 13.897 -0.812 -28.832 1.00 74.44 109 LEU A O 1
ATOM 837 N N . GLN A 1 110 ? 13.455 0.361 -26.975 1.00 74.69 110 GLN A N 1
ATOM 838 C CA . GLN A 1 110 ? 13.576 1.669 -27.630 1.00 74.69 110 GLN A CA 1
ATOM 839 C C . GLN A 1 110 ? 14.935 1.861 -28.313 1.00 74.69 110 GLN A C 1
ATOM 841 O O . GLN A 1 110 ? 15.015 2.449 -29.392 1.00 74.69 110 GLN A O 1
ATOM 846 N N . ARG A 1 111 ? 16.018 1.365 -27.700 1.00 72.19 111 ARG A N 1
ATOM 847 C CA . ARG A 1 111 ? 17.359 1.397 -28.301 1.00 72.19 111 ARG A CA 1
ATOM 848 C C . ARG A 1 111 ? 17.458 0.483 -29.524 1.00 72.19 111 ARG A C 1
ATOM 850 O O . ARG A 1 111 ? 18.058 0.892 -30.516 1.00 72.19 111 ARG A O 1
ATOM 857 N N . GLY A 1 112 ? 16.863 -0.710 -29.469 1.00 71.19 112 GLY A N 1
ATOM 858 C CA . GLY A 1 112 ? 16.769 -1.628 -30.608 1.00 71.19 112 GLY A CA 1
ATOM 859 C C . GLY A 1 112 ? 15.970 -1.041 -31.775 1.00 71.19 112 GLY A C 1
ATOM 860 O O . GLY A 1 112 ? 16.440 -1.062 -32.911 1.00 71.19 112 GLY A O 1
ATOM 861 N N . ASP A 1 113 ? 14.822 -0.420 -31.495 1.00 71.19 113 ASP A N 1
ATOM 862 C CA . ASP A 1 113 ? 13.993 0.257 -32.499 1.00 71.19 113 ASP A CA 1
ATOM 863 C C . ASP A 1 113 ? 14.704 1.469 -33.109 1.00 71.19 113 ASP A C 1
ATOM 865 O O . ASP A 1 113 ? 14.636 1.695 -34.317 1.00 71.19 113 ASP A O 1
ATOM 869 N N . ALA A 1 114 ? 15.427 2.248 -32.298 1.00 65.25 114 ALA A N 1
ATOM 870 C CA . ALA A 1 114 ? 16.242 3.356 -32.789 1.00 65.25 114 ALA A CA 1
ATOM 871 C C . ALA A 1 114 ? 17.355 2.865 -33.728 1.00 65.25 114 ALA A C 1
ATOM 873 O O . ALA A 1 114 ? 17.572 3.474 -34.777 1.00 65.25 114 ALA A O 1
ATOM 874 N N . PHE A 1 115 ? 18.005 1.747 -33.385 1.00 62.78 115 PHE A N 1
ATOM 875 C CA . PHE A 1 115 ? 18.993 1.094 -34.243 1.00 62.78 115 PHE A CA 1
ATOM 876 C C . PHE A 1 115 ? 18.367 0.626 -35.565 1.00 62.78 115 PHE A C 1
ATOM 878 O O . PHE A 1 115 ? 18.902 0.928 -36.631 1.00 62.78 115 PHE A O 1
ATOM 885 N N . ALA A 1 116 ? 17.198 -0.021 -35.515 1.00 66.50 116 ALA A N 1
ATOM 886 C CA . ALA A 1 116 ? 16.467 -0.459 -36.705 1.00 66.50 116 ALA A CA 1
ATOM 887 C C . ALA A 1 116 ? 16.014 0.715 -37.597 1.00 66.50 116 ALA A C 1
ATOM 889 O O . ALA A 1 116 ? 16.013 0.602 -38.820 1.00 66.50 116 ALA A O 1
ATOM 890 N N . GLN A 1 117 ? 15.680 1.864 -37.003 1.00 69.75 117 GLN A N 1
ATOM 891 C CA . GLN A 1 117 ? 15.307 3.091 -37.719 1.00 69.75 117 GLN A CA 1
ATOM 892 C C . GLN A 1 117 ? 16.519 3.913 -38.204 1.00 69.75 117 GLN A C 1
ATOM 894 O O . GLN A 1 117 ? 16.336 5.026 -38.699 1.00 69.75 117 GLN A O 1
ATOM 899 N N . GLY A 1 118 ? 17.753 3.419 -38.029 1.00 62.31 118 GLY A N 1
ATOM 900 C CA . GLY A 1 118 ? 18.979 4.128 -38.414 1.00 62.31 118 GLY A CA 1
ATOM 901 C C . GLY A 1 118 ? 19.228 5.420 -37.626 1.00 62.31 118 GLY A C 1
ATOM 902 O O . GLY A 1 118 ? 20.045 6.249 -38.031 1.00 62.31 118 GLY A O 1
ATOM 903 N N . LYS A 1 119 ? 18.524 5.624 -36.505 1.00 60.50 119 LYS A N 1
ATOM 904 C CA . LYS A 1 119 ? 18.702 6.801 -35.653 1.00 60.50 119 LYS A CA 1
ATOM 905 C C . LYS A 1 119 ? 19.951 6.594 -34.796 1.00 60.50 119 LYS A C 1
ATOM 907 O O . LYS A 1 119 ? 20.070 5.559 -34.140 1.00 60.50 119 LYS A O 1
ATOM 912 N N . PRO A 1 120 ? 20.883 7.563 -34.754 1.00 55.59 120 PRO A N 1
ATOM 913 C CA . PRO A 1 120 ? 22.087 7.422 -33.953 1.00 55.59 120 PRO A CA 1
ATOM 914 C C . PRO A 1 120 ? 21.703 7.331 -32.475 1.00 55.59 120 PRO A C 1
ATOM 916 O O . PRO A 1 120 ? 21.185 8.285 -31.889 1.00 55.59 120 PRO A O 1
ATOM 919 N N . VAL A 1 121 ? 21.959 6.173 -31.867 1.00 56.84 121 VAL A N 1
ATOM 920 C CA . VAL A 1 121 ? 21.795 5.962 -30.429 1.00 56.84 121 VAL A CA 1
ATOM 921 C C . VAL A 1 121 ? 22.858 6.823 -29.742 1.00 56.84 121 VAL A C 1
ATOM 923 O O . VAL A 1 121 ? 24.045 6.498 -29.760 1.00 56.84 121 VAL A O 1
ATOM 926 N N . ARG A 1 122 ? 22.465 7.987 -29.208 1.00 55.53 122 ARG A N 1
ATOM 927 C CA . ARG A 1 122 ? 23.374 8.888 -28.481 1.00 55.53 122 ARG A CA 1
ATOM 928 C C . ARG A 1 122 ? 23.775 8.224 -27.169 1.00 55.53 122 ARG 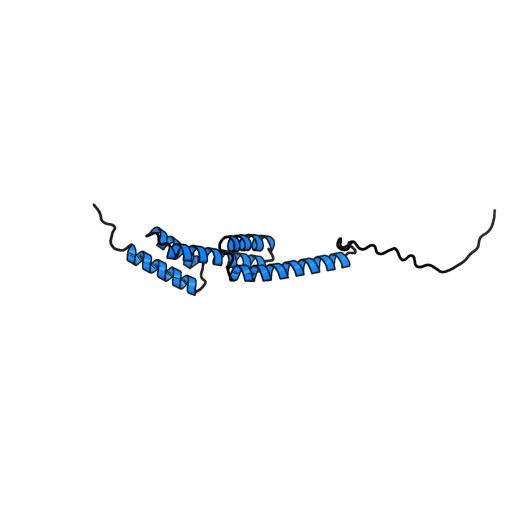A C 1
ATOM 930 O O . ARG A 1 122 ? 23.119 8.394 -26.149 1.00 55.53 122 ARG A O 1
ATOM 937 N N . GLY A 1 123 ? 24.820 7.412 -27.226 1.00 53.66 123 GLY A N 1
ATOM 938 C CA . GLY A 1 123 ? 25.194 6.572 -26.101 1.00 53.66 123 GLY A CA 1
ATOM 939 C C . GLY A 1 123 ? 26.465 5.774 -26.318 1.00 53.66 123 GLY A C 1
ATOM 940 O O . GLY A 1 123 ? 26.508 4.645 -25.868 1.00 53.66 123 GLY A O 1
ATOM 941 N N . CYS A 1 124 ? 27.461 6.329 -27.010 1.00 38.97 124 CYS A N 1
ATOM 942 C CA . CYS A 1 124 ? 28.872 5.954 -26.882 1.00 38.97 124 CYS A CA 1
ATOM 943 C C . CYS A 1 124 ? 29.711 7.131 -27.392 1.00 38.97 124 CYS A C 1
ATOM 945 O O . CYS A 1 124 ? 29.846 7.340 -28.595 1.00 38.97 124 CYS A O 1
ATOM 947 N N . GLY A 1 125 ? 30.276 7.915 -26.475 1.00 50.09 125 GLY A N 1
ATOM 948 C CA . GLY A 1 125 ? 31.478 8.678 -26.778 1.00 50.09 125 GLY A CA 1
ATOM 949 C C . GLY A 1 125 ? 32.633 7.693 -26.914 1.00 50.09 125 GLY A C 1
ATOM 950 O O . GLY A 1 125 ? 33.328 7.421 -25.947 1.00 50.09 125 GLY A O 1
ATOM 951 N N . ALA A 1 126 ? 32.806 7.126 -28.100 1.00 41.91 126 ALA A N 1
ATOM 952 C CA . ALA A 1 126 ? 34.046 6.497 -28.512 1.00 41.91 126 ALA A CA 1
ATOM 953 C C . ALA A 1 126 ? 34.219 6.851 -29.982 1.00 41.91 126 ALA A C 1
ATOM 955 O O . ALA A 1 126 ? 33.420 6.447 -30.826 1.00 41.91 126 ALA A O 1
ATOM 956 N N . GLY A 1 127 ? 35.224 7.678 -30.267 1.00 43.56 127 GLY A N 1
ATOM 957 C CA . GLY A 1 127 ? 35.650 7.929 -31.629 1.00 43.56 127 GLY A CA 1
ATOM 958 C C . GLY A 1 127 ? 35.908 6.592 -32.305 1.00 43.56 127 GLY A C 1
ATOM 959 O O . GLY A 1 127 ? 36.821 5.865 -31.927 1.00 43.56 127 GLY A O 1
ATOM 960 N N . ILE A 1 128 ? 35.093 6.269 -33.300 1.00 46.38 128 ILE A N 1
ATOM 961 C CA . ILE A 1 128 ? 35.519 5.361 -34.348 1.00 46.38 128 ILE A CA 1
ATOM 962 C C . ILE A 1 128 ? 36.393 6.250 -35.238 1.00 46.38 128 ILE A C 1
ATOM 964 O O . ILE A 1 128 ? 35.838 7.133 -35.901 1.00 46.38 128 ILE A O 1
ATOM 968 N N . PRO A 1 129 ? 37.737 6.132 -35.228 1.00 41.94 129 PRO A N 1
ATOM 969 C CA . PRO A 1 129 ? 38.517 6.771 -36.272 1.00 41.94 129 PRO A CA 1
ATOM 970 C C . PRO A 1 129 ? 37.971 6.231 -37.588 1.00 41.94 129 PRO A C 1
ATOM 972 O O . PRO A 1 129 ? 37.843 5.017 -37.755 1.00 41.94 129 PRO A O 1
ATOM 975 N N . GLN A 1 130 ? 37.578 7.136 -38.483 1.00 45.78 130 GLN A N 1
ATOM 976 C CA . GLN A 1 130 ? 37.213 6.786 -39.844 1.00 45.78 130 GLN A CA 1
ATOM 977 C C . GLN A 1 130 ? 38.336 5.912 -40.405 1.00 45.78 130 GLN A C 1
ATOM 979 O O . GLN A 1 130 ? 39.419 6.398 -40.719 1.00 45.78 130 GLN A O 1
ATOM 984 N N . SER A 1 131 ? 38.102 4.601 -40.480 1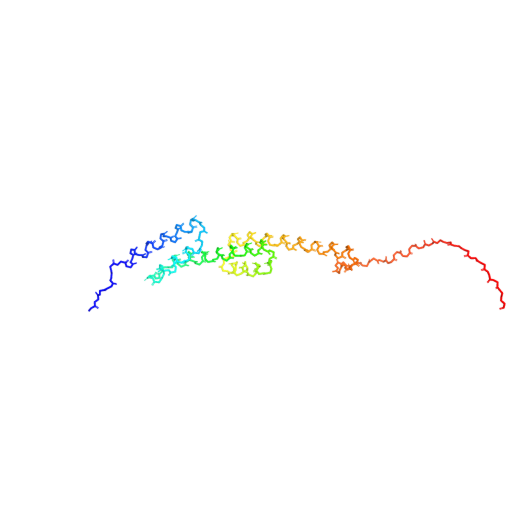.00 45.59 131 SER A N 1
ATOM 985 C CA . SER A 1 131 ? 38.979 3.695 -41.201 1.00 45.59 131 SER A CA 1
ATOM 986 C C . SER A 1 131 ? 38.668 3.900 -42.676 1.00 45.59 131 SER A C 1
ATOM 988 O O . SER A 1 131 ? 37.926 3.143 -43.297 1.00 45.59 131 SER A O 1
ATOM 990 N N . THR A 1 132 ? 39.196 4.984 -43.239 1.00 57.97 132 THR A N 1
ATOM 991 C CA . THR A 1 132 ? 39.371 5.143 -44.680 1.00 57.97 132 THR A CA 1
ATOM 992 C C . THR A 1 132 ? 40.427 4.137 -45.130 1.00 57.97 132 THR A C 1
ATOM 994 O O . THR A 1 132 ? 41.580 4.464 -45.400 1.00 57.97 132 THR A O 1
ATOM 997 N N . ARG A 1 133 ? 40.041 2.858 -45.203 1.00 41.72 133 ARG A N 1
ATOM 998 C CA . ARG A 1 133 ? 40.845 1.832 -45.862 1.00 41.72 133 ARG A CA 1
ATOM 999 C C . ARG A 1 133 ? 40.592 1.888 -47.367 1.00 41.72 133 ARG A C 1
ATOM 1001 O O . ARG A 1 133 ? 39.693 1.253 -47.895 1.00 41.72 133 ARG A O 1
ATOM 1008 N N . HIS A 1 134 ? 41.383 2.744 -47.999 1.00 41.84 134 HIS A N 1
ATOM 1009 C CA . HIS A 1 134 ? 42.194 2.499 -49.190 1.00 41.84 134 HIS A CA 1
ATOM 1010 C C . HIS A 1 134 ? 41.777 1.408 -50.214 1.00 41.84 134 HIS A C 1
ATOM 1012 O O . HIS A 1 134 ? 41.764 0.222 -49.903 1.00 41.84 134 HIS A O 1
ATOM 1018 N N . GLN A 1 135 ? 41.749 1.876 -51.474 1.00 44.66 135 GLN A N 1
ATOM 1019 C CA . GLN A 1 135 ? 42.183 1.250 -52.744 1.00 44.66 135 GLN A CA 1
ATOM 1020 C C . GLN A 1 135 ? 41.154 0.573 -53.658 1.00 44.66 135 GLN A C 1
ATOM 1022 O O . GLN A 1 135 ? 40.576 -0.453 -53.325 1.00 44.66 135 GLN A O 1
ATOM 1027 N N . GLY A 1 136 ? 41.139 1.059 -54.909 1.00 39.38 136 GLY A N 1
ATOM 1028 C CA . GLY A 1 136 ? 41.275 0.169 -56.065 1.00 39.38 136 GLY A CA 1
ATOM 1029 C C . GLY A 1 136 ? 40.531 0.584 -57.336 1.00 39.38 136 GLY A C 1
ATOM 1030 O O . GLY A 1 136 ? 39.342 0.328 -57.419 1.00 39.38 136 GLY A O 1
ATOM 1031 N N . HIS A 1 137 ? 41.294 1.070 -58.332 1.00 37.91 137 HIS A N 1
ATOM 1032 C CA . HIS A 1 137 ? 41.103 0.883 -59.791 1.00 37.91 137 HIS A CA 1
ATOM 1033 C C . HIS A 1 137 ? 39.841 1.446 -60.487 1.00 37.91 137 HIS A C 1
ATOM 1035 O O . HIS A 1 137 ? 38.766 1.481 -59.922 1.00 37.91 137 HIS A O 1
ATOM 1041 N N . ALA A 1 138 ? 39.833 1.849 -61.760 1.00 41.53 138 ALA A N 1
ATOM 1042 C CA . ALA A 1 138 ? 40.822 2.096 -62.814 1.00 41.53 138 ALA A CA 1
ATOM 1043 C C . ALA A 1 138 ? 40.055 2.663 -64.036 1.00 41.53 138 ALA A C 1
ATOM 1045 O O . ALA A 1 138 ? 38.875 2.364 -64.198 1.00 41.53 138 ALA A O 1
ATOM 1046 N N . GLY A 1 139 ? 40.758 3.375 -64.929 1.00 38.34 139 GLY A N 1
ATOM 1047 C CA . GLY A 1 139 ? 40.341 3.660 -66.317 1.00 38.34 139 GLY A CA 1
ATOM 1048 C C . GLY A 1 139 ? 39.429 4.884 -66.473 1.00 38.34 139 GLY A C 1
ATOM 1049 O O . GLY A 1 139 ? 38.498 5.067 -65.710 1.00 38.34 139 GLY A O 1
ATOM 1050 N N . GLY A 1 140 ? 39.605 5.799 -67.420 1.00 40.53 140 GLY A N 1
ATOM 1051 C CA . GLY A 1 140 ? 40.449 5.850 -68.606 1.00 40.53 140 GLY A CA 1
ATOM 1052 C C . GLY A 1 140 ? 39.736 6.703 -69.671 1.00 40.53 140 GLY A C 1
ATOM 1053 O O . GLY A 1 140 ? 38.522 6.618 -69.796 1.00 40.53 140 GLY A O 1
ATOM 1054 N N . HIS A 1 141 ? 40.526 7.441 -70.459 1.00 43.19 141 HIS A N 1
ATOM 1055 C CA . HIS A 1 141 ? 40.234 7.978 -71.805 1.00 43.19 141 HIS A CA 1
ATOM 1056 C C . HIS A 1 141 ? 39.408 9.271 -71.990 1.00 43.19 141 HIS A C 1
ATOM 1058 O O . HIS A 1 141 ? 38.308 9.422 -71.475 1.00 43.19 141 HIS A O 1
ATOM 1064 N N . GLY A 1 142 ? 39.932 10.138 -72.879 1.00 41.09 142 GLY A N 1
ATOM 1065 C CA . GLY A 1 142 ? 39.156 11.088 -73.696 1.00 41.09 142 GLY A CA 1
ATOM 1066 C C . GLY A 1 142 ? 39.662 12.538 -73.673 1.00 41.09 142 GLY A C 1
ATOM 1067 O O . GLY A 1 142 ? 39.094 13.364 -72.980 1.00 41.09 142 GLY A O 1
ATOM 1068 N N . THR A 1 143 ? 40.845 12.839 -74.222 1.00 49.12 143 THR A N 1
ATOM 1069 C CA . THR A 1 143 ? 41.058 13.548 -75.514 1.00 49.12 143 THR A CA 1
ATOM 1070 C C . THR A 1 143 ? 40.518 14.985 -75.636 1.00 49.12 143 THR A C 1
ATOM 1072 O O . THR A 1 143 ? 39.315 15.192 -75.696 1.00 49.12 143 THR A O 1
ATOM 1075 N N . ALA A 1 144 ? 41.468 15.915 -75.806 1.00 45.69 144 ALA A N 1
ATOM 1076 C CA . ALA A 1 144 ? 41.506 17.045 -76.748 1.00 45.69 144 ALA A CA 1
ATOM 1077 C C . ALA A 1 144 ? 40.234 17.883 -77.005 1.00 45.69 144 ALA A C 1
ATOM 1079 O O . ALA A 1 144 ? 39.303 17.410 -77.651 1.00 45.69 144 ALA A O 1
ATOM 1080 N N . ARG A 1 145 ? 40.320 19.196 -76.746 1.00 44.53 145 ARG A N 1
ATOM 1081 C CA . ARG A 1 145 ? 40.589 20.199 -77.796 1.00 44.53 145 ARG A CA 1
ATOM 1082 C C . ARG A 1 145 ? 41.012 21.537 -77.201 1.00 44.53 145 ARG A C 1
ATOM 1084 O O . ARG A 1 145 ? 40.521 21.855 -76.099 1.00 44.53 145 ARG A O 1
#

Secondary structure (DSSP, 8-state):
-----SSHHHHHHHHHHHHHHHHHTT-HHHHHHHHHHHHHHS--HHHHHHHHHHHHHHHHHHHHHHHHTT-HHHHHHHHHHHHHH-TT-HHHHHHHHHHHHHHHHHHHHHHHHHHHTT---S-----------------------

Foldseek 3Di:
DDPDPDPLVVQLVVLCVQLVVCVVVLVLVSNLVSLVVSCVSPNDPVSVVVNVLSVLSVLLVVLVVCVVVVVLVVSVVSLVVSCVVPVVNPSSVVVVVVSVVVVVVVVVVVQVVCVVVVHPPPPDPDDPPPPPDDDDDDDDDDDDD

pLDDT: mean 79.01, std 18.9, range [37.91, 96.69]

Radius of gyration: 31.53 Å; chains: 1; bounding box: 72×32×109 Å